Protein AF-A0A4D4M8R7-F1 (afdb_monomer_lite)

Secondary structure (DSSP, 8-state):
--BTTT--HHHHHHTT-SS-SS----EE-SSSSSEEEEE-TT--EEEEETTEEE--B--TT--TT--GGGS-TTHHHHHHHHHHHHHHHHHTTEEEEE---SSPPEEEEETTEEEES-EEEEE--

Radius of gyration: 20.19 Å; chains: 1; bounding box: 42×40×56 Å

Structure (mmCIF, N/CA/C/O backbone):
data_AF-A0A4D4M8R7-F1
#
_entry.id   AF-A0A4D4M8R7-F1
#
loop_
_atom_site.group_PDB
_atom_site.id
_atom_site.type_symbol
_atom_site.label_atom_id
_atom_site.label_alt_id
_atom_site.label_comp_id
_atom_site.label_asym_id
_atom_site.label_entity_id
_atom_site.label_seq_id
_atom_site.pdbx_PDB_ins_code
_atom_site.Cartn_x
_atom_site.Cartn_y
_atom_site.Cartn_z
_atom_site.occupancy
_atom_site.B_iso_or_equiv
_atom_site.auth_seq_id
_atom_site.auth_comp_id
_atom_site.auth_asym_id
_atom_site.auth_atom_id
_atom_site.pdbx_PDB_model_num
ATOM 1 N N . MET A 1 1 ? -6.461 8.272 -9.994 1.00 65.94 1 MET A N 1
ATOM 2 C CA . MET A 1 1 ? -4.991 8.425 -10.048 1.00 65.94 1 MET A CA 1
ATOM 3 C C . MET A 1 1 ? -4.478 7.577 -11.197 1.00 65.94 1 MET A C 1
ATOM 5 O O . MET A 1 1 ? -4.996 6.476 -11.343 1.00 65.94 1 MET A O 1
ATOM 9 N N . PRO A 1 2 ? -3.545 8.074 -12.024 1.00 81.50 2 PRO A N 1
ATOM 10 C CA . PRO A 1 2 ? -2.912 7.251 -13.045 1.00 81.50 2 PRO A CA 1
ATOM 11 C C . PRO A 1 2 ? -2.144 6.086 -12.414 1.00 81.50 2 PRO A C 1
ATOM 13 O O . PRO A 1 2 ? -1.614 6.202 -11.305 1.00 81.50 2 PRO A O 1
ATOM 16 N N . THR A 1 3 ? -2.111 4.960 -13.114 1.00 85.75 3 THR A N 1
ATOM 17 C CA . THR A 1 3 ? -1.382 3.771 -12.687 1.00 85.75 3 THR A CA 1
ATOM 18 C C . THR A 1 3 ? -0.030 3.664 -13.389 1.00 85.75 3 THR A C 1
ATOM 20 O O . THR A 1 3 ? 0.228 4.325 -14.398 1.00 85.75 3 THR A O 1
ATOM 23 N N . SER A 1 4 ? 0.838 2.789 -12.887 1.00 83.06 4 SER A N 1
ATOM 24 C CA . SER A 1 4 ? 2.147 2.505 -13.482 1.00 83.06 4 SER A CA 1
ATOM 25 C C . SER A 1 4 ? 2.059 1.957 -14.912 1.00 83.06 4 SER A C 1
ATOM 27 O O . SER A 1 4 ? 3.010 2.122 -15.673 1.00 83.06 4 SER A O 1
ATOM 29 N N . ALA A 1 5 ? 0.927 1.354 -15.296 1.00 86.19 5 ALA A N 1
ATOM 30 C CA . ALA A 1 5 ? 0.658 0.934 -16.673 1.00 86.19 5 ALA A CA 1
ATOM 31 C C . ALA A 1 5 ? 0.204 2.099 -17.576 1.00 86.19 5 ALA A C 1
ATOM 33 O O . ALA A 1 5 ? 0.435 2.061 -18.781 1.00 86.19 5 ALA A O 1
ATOM 34 N N . ASP A 1 6 ? -0.384 3.159 -17.009 1.00 85.19 6 ASP A N 1
ATOM 35 C CA . ASP A 1 6 ? -0.849 4.329 -17.766 1.00 85.19 6 ASP A CA 1
ATOM 36 C C . ASP A 1 6 ? 0.274 5.349 -18.041 1.00 85.19 6 ASP A C 1
ATOM 38 O O . ASP A 1 6 ? 0.137 6.235 -18.890 1.00 85.19 6 ASP A O 1
ATOM 42 N N . ASN A 1 7 ? 1.370 5.288 -17.277 1.00 81.69 7 ASN A N 1
ATOM 43 C CA . ASN A 1 7 ? 2.449 6.273 -17.309 1.00 81.69 7 ASN A CA 1
ATOM 44 C C . ASN A 1 7 ? 3.529 5.929 -18.341 1.00 81.69 7 ASN A C 1
ATOM 46 O O . ASN A 1 7 ? 4.534 5.289 -18.028 1.00 81.69 7 ASN A O 1
ATOM 50 N N . ALA A 1 8 ? 3.339 6.435 -19.561 1.00 76.38 8 ALA A N 1
ATOM 51 C CA . ALA A 1 8 ? 4.353 6.450 -20.615 1.00 76.38 8 ALA A CA 1
ATOM 52 C C . ALA A 1 8 ? 5.377 7.587 -20.432 1.00 76.38 8 ALA A C 1
ATOM 54 O O . ALA A 1 8 ? 5.146 8.547 -19.693 1.00 76.38 8 ALA A O 1
ATOM 55 N N . GLU A 1 9 ? 6.508 7.512 -21.144 1.00 74.75 9 GLU A N 1
ATOM 56 C CA . GLU A 1 9 ? 7.605 8.492 -21.052 1.00 74.75 9 GLU A CA 1
ATOM 57 C C . GLU A 1 9 ? 7.134 9.942 -21.272 1.00 74.75 9 GLU A C 1
ATOM 59 O O . GLU A 1 9 ? 7.599 10.863 -20.598 1.00 74.75 9 GLU A O 1
ATOM 64 N N . THR A 1 10 ? 6.146 10.149 -22.144 1.00 77.00 10 THR A N 1
ATOM 65 C CA . THR A 1 10 ? 5.521 11.457 -22.395 1.00 77.00 10 THR A CA 1
ATOM 66 C C . THR A 1 10 ? 4.973 12.119 -21.127 1.00 77.00 10 THR A C 1
ATOM 68 O O . THR A 1 10 ? 5.143 13.328 -20.964 1.00 77.00 10 THR A O 1
ATOM 71 N N . ARG A 1 11 ? 4.404 11.353 -20.185 1.00 76.88 11 ARG A N 1
ATOM 72 C CA . ARG A 1 11 ? 3.927 11.886 -18.896 1.00 76.88 11 ARG A CA 1
ATOM 73 C C . ARG A 1 11 ? 5.064 12.303 -17.969 1.00 76.88 11 ARG A C 1
ATOM 75 O O . ARG A 1 11 ? 4.921 13.288 -17.252 1.00 76.88 11 ARG A O 1
ATOM 82 N N . SER A 1 12 ? 6.204 11.610 -18.004 1.00 75.12 12 SER A N 1
ATOM 83 C CA . SER A 1 12 ? 7.374 12.011 -17.206 1.00 75.12 12 SER A CA 1
ATOM 84 C C . SER A 1 12 ? 7.899 13.389 -17.621 1.00 75.12 12 SER A C 1
ATOM 86 O O . SER A 1 12 ? 8.181 14.224 -16.763 1.00 75.12 12 SER A O 1
ATOM 88 N N . ARG A 1 13 ? 7.912 13.670 -18.931 1.00 80.94 13 ARG A N 1
ATOM 89 C CA . ARG A 1 13 ? 8.292 14.981 -19.476 1.00 80.94 13 ARG A CA 1
ATOM 90 C C . ARG A 1 13 ? 7.295 16.078 -19.107 1.00 80.94 13 ARG A C 1
ATOM 92 O O . ARG A 1 13 ? 7.711 17.163 -18.717 1.00 80.94 13 ARG A O 1
ATOM 99 N N . GLN A 1 14 ? 5.992 15.790 -19.164 1.00 82.19 14 GLN A N 1
ATOM 100 C CA . GLN A 1 14 ? 4.942 16.716 -18.705 1.00 82.19 14 GLN A CA 1
ATOM 101 C C . GLN A 1 14 ? 5.065 17.057 -17.213 1.00 82.19 14 GLN A C 1
ATOM 103 O O . GLN A 1 14 ? 4.746 18.171 -16.815 1.00 82.19 14 GLN A O 1
ATOM 108 N N . ALA A 1 15 ? 5.568 16.125 -16.400 1.00 77.38 15 ALA A N 1
ATOM 109 C CA . ALA A 1 15 ? 5.852 16.343 -14.983 1.00 77.38 15 ALA A CA 1
ATOM 110 C C . ALA A 1 15 ? 7.165 17.118 -14.720 1.00 77.38 15 ALA A C 1
ATOM 112 O O . ALA A 1 15 ? 7.560 17.266 -13.566 1.00 77.38 15 ALA A O 1
ATOM 113 N N . GLY A 1 16 ? 7.857 17.597 -15.762 1.00 81.44 16 GLY A N 1
ATOM 114 C CA . GLY A 1 16 ? 9.094 18.375 -15.643 1.00 81.44 16 GLY A CA 1
ATOM 115 C C . GLY A 1 16 ? 10.374 17.541 -15.525 1.00 81.44 16 GLY A C 1
ATOM 116 O O . GLY A 1 16 ? 11.445 18.099 -15.293 1.00 81.44 16 GLY A O 1
ATOM 117 N N . LEU A 1 17 ? 10.301 16.217 -15.698 1.00 75.81 17 LEU A N 1
ATOM 118 C CA . LEU A 1 17 ? 11.490 15.363 -15.733 1.00 75.81 17 LEU A CA 1
ATOM 119 C C . LEU A 1 17 ? 12.103 15.370 -17.139 1.00 75.81 17 LEU A C 1
ATOM 121 O O . LEU A 1 17 ? 11.401 15.185 -18.129 1.00 75.81 17 LEU A O 1
ATOM 125 N N . ALA A 1 18 ? 13.428 15.510 -17.242 1.00 79.19 18 ALA A N 1
ATOM 126 C CA . ALA A 1 18 ? 14.121 15.437 -18.534 1.00 79.19 18 ALA A CA 1
ATOM 127 C C . ALA A 1 18 ? 13.948 14.060 -19.209 1.00 79.19 18 ALA A C 1
ATOM 129 O O . ALA A 1 18 ? 13.789 13.965 -20.425 1.00 79.19 18 ALA A O 1
ATOM 130 N N . ARG A 1 19 ? 13.980 12.995 -18.401 1.00 73.12 19 ARG A N 1
ATOM 131 C CA . ARG A 1 19 ? 13.667 11.600 -18.744 1.00 73.12 19 ARG A CA 1
ATOM 132 C C . ARG A 1 19 ? 13.507 10.790 -17.458 1.00 73.12 19 ARG A C 1
ATOM 134 O O . ARG A 1 19 ? 14.002 11.213 -16.411 1.00 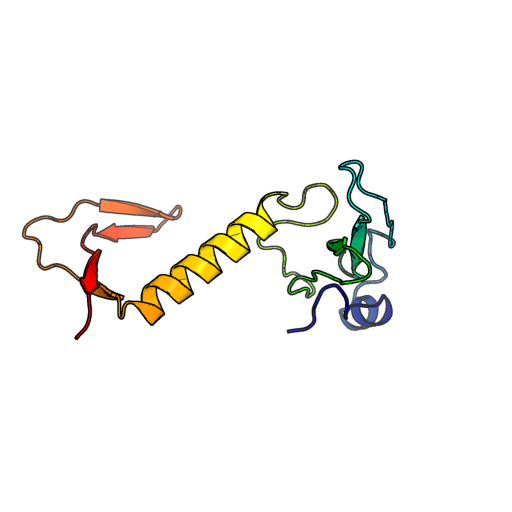73.12 19 ARG A O 1
ATOM 141 N N . CYS A 1 20 ? 12.897 9.609 -17.534 1.00 72.38 20 CYS A N 1
ATOM 142 C CA . CYS A 1 20 ? 12.983 8.653 -16.433 1.00 72.38 20 CYS A CA 1
ATOM 143 C C . CYS A 1 20 ? 14.450 8.224 -16.237 1.00 72.38 20 CYS A C 1
ATOM 145 O O . CYS A 1 20 ? 15.089 7.826 -17.215 1.00 72.38 20 CYS A O 1
ATOM 147 N N . PRO A 1 21 ? 15.006 8.260 -15.012 1.00 70.12 21 PRO A N 1
ATOM 148 C CA . PRO A 1 21 ? 16.343 7.723 -14.754 1.00 70.12 21 PRO A CA 1
ATOM 149 C C . PRO A 1 21 ? 16.405 6.192 -14.895 1.00 70.12 21 PRO A C 1
ATOM 151 O O . PRO A 1 21 ? 17.495 5.638 -15.009 1.00 70.12 21 PRO A O 1
ATOM 154 N N . PHE A 1 22 ? 15.250 5.519 -14.921 1.00 75.06 22 PHE A N 1
ATOM 155 C CA . PHE A 1 22 ? 15.117 4.072 -15.052 1.00 75.06 22 PHE A CA 1
ATOM 156 C C . PHE A 1 22 ? 14.405 3.739 -16.376 1.00 75.06 22 PHE A C 1
ATOM 158 O O . PHE A 1 22 ? 13.173 3.716 -16.409 1.00 75.06 22 PHE A O 1
ATOM 165 N N . PRO A 1 23 ? 15.128 3.522 -17.492 1.00 75.44 23 PRO A N 1
ATOM 166 C CA . PRO A 1 23 ? 14.490 3.089 -18.735 1.00 75.44 23 PRO A CA 1
ATOM 167 C C . PRO A 1 23 ? 13.712 1.777 -18.513 1.00 75.44 23 PRO A C 1
ATOM 169 O O . PRO A 1 23 ? 14.131 0.985 -17.664 1.00 75.44 23 PRO A O 1
ATOM 172 N N . PRO A 1 24 ? 12.596 1.531 -19.234 1.00 77.56 24 PRO A N 1
ATOM 173 C CA . PRO A 1 24 ? 11.848 0.283 -19.117 1.00 77.56 24 PRO A CA 1
ATOM 174 C C . PRO A 1 24 ? 12.756 -0.930 -19.326 1.00 77.56 24 PRO A C 1
ATOM 176 O O . PRO A 1 24 ? 13.355 -1.089 -20.390 1.00 77.56 24 PRO A O 1
ATOM 179 N N . ALA A 1 25 ? 12.863 -1.769 -18.301 1.00 80.88 25 ALA A N 1
ATOM 180 C CA . ALA A 1 25 ? 13.717 -2.950 -18.301 1.00 80.88 25 ALA A CA 1
ATOM 181 C C . ALA A 1 25 ? 12.902 -4.174 -17.854 1.00 80.88 25 ALA A C 1
ATOM 183 O O . ALA A 1 25 ? 12.992 -4.577 -16.691 1.00 80.88 25 ALA A O 1
ATOM 184 N N . PRO A 1 26 ? 12.063 -4.744 -18.744 1.00 84.38 26 PRO A N 1
ATOM 185 C CA . PRO A 1 26 ? 11.271 -5.912 -18.403 1.00 84.38 26 PRO A CA 1
ATOM 186 C C . PRO A 1 26 ? 12.175 -7.123 -18.155 1.00 84.38 26 PRO A C 1
ATOM 188 O O . PRO A 1 26 ? 13.138 -7.356 -18.888 1.00 84.38 26 PRO A O 1
ATOM 191 N N . PHE A 1 27 ? 11.852 -7.915 -17.137 1.00 87.44 27 PHE A N 1
ATOM 192 C CA . PHE A 1 27 ? 12.508 -9.194 -16.889 1.00 87.44 27 PHE A CA 1
ATOM 193 C C . PHE A 1 27 ? 11.500 -10.269 -16.490 1.00 87.44 27 PHE A C 1
ATOM 195 O O . PHE A 1 27 ? 10.588 -10.039 -15.696 1.00 87.44 27 PHE A O 1
ATOM 202 N N . THR A 1 28 ? 11.683 -11.469 -17.034 1.00 90.62 28 THR A N 1
ATOM 203 C CA . THR A 1 28 ? 10.851 -12.634 -16.721 1.00 90.62 28 THR A CA 1
ATOM 204 C C . THR A 1 28 ? 11.153 -13.146 -15.314 1.00 90.62 28 THR A C 1
ATOM 206 O O . THR A 1 28 ? 12.321 -13.303 -14.938 1.00 90.62 28 THR A O 1
ATOM 209 N N . VAL A 1 29 ? 10.112 -13.430 -14.529 1.00 86.38 29 VAL A N 1
ATOM 210 C CA . VAL A 1 29 ? 10.283 -14.032 -13.198 1.00 86.38 29 VAL A CA 1
ATOM 211 C C . VAL A 1 29 ? 10.587 -15.528 -13.314 1.00 86.38 29 VAL A C 1
ATOM 213 O O . VAL A 1 29 ? 10.176 -16.197 -14.258 1.00 86.38 29 VAL A O 1
ATOM 216 N N . ARG A 1 30 ? 11.340 -16.069 -12.351 1.00 86.50 30 ARG A N 1
ATOM 217 C CA . ARG A 1 30 ? 11.822 -17.464 -12.358 1.00 86.50 30 ARG A CA 1
ATOM 218 C C . ARG A 1 30 ? 11.102 -18.345 -11.337 1.00 86.50 30 ARG A C 1
ATOM 220 O O . ARG A 1 30 ? 11.738 -19.129 -10.644 1.00 86.50 30 ARG A O 1
ATOM 227 N N . ASP A 1 31 ? 9.791 -18.191 -11.215 1.00 84.38 31 ASP A N 1
ATOM 228 C CA . ASP A 1 31 ? 8.969 -18.921 -10.238 1.00 84.38 31 ASP A CA 1
ATOM 229 C C . ASP A 1 31 ? 7.984 -19.912 -10.883 1.00 84.38 31 ASP A C 1
ATOM 231 O O . ASP A 1 31 ? 7.068 -20.404 -10.228 1.00 84.38 31 ASP A O 1
ATOM 235 N N . GLY A 1 32 ? 8.171 -20.209 -12.173 1.00 85.62 32 GLY A N 1
ATOM 236 C CA . GLY A 1 32 ? 7.334 -21.137 -12.937 1.00 85.62 32 GLY A CA 1
ATOM 237 C C . GLY A 1 32 ? 6.051 -20.522 -13.501 1.00 85.62 32 GLY A C 1
ATOM 238 O O . GLY A 1 32 ? 5.384 -21.168 -14.307 1.00 85.62 32 GLY A O 1
ATOM 239 N N . ARG A 1 33 ? 5.713 -19.277 -13.141 1.00 87.94 33 ARG A N 1
ATOM 240 C CA . ARG A 1 33 ? 4.585 -18.548 -13.734 1.00 87.94 33 ARG A CA 1
ATOM 241 C C . ARG A 1 33 ? 5.005 -17.876 -15.040 1.00 87.94 33 ARG A C 1
ATOM 243 O O . ARG A 1 33 ? 6.150 -17.450 -15.194 1.00 87.94 33 ARG A O 1
ATOM 250 N N . ARG A 1 34 ? 4.058 -17.695 -15.966 1.00 89.56 34 ARG A N 1
ATOM 251 C CA . ARG A 1 34 ? 4.239 -16.813 -17.128 1.00 89.56 34 ARG A CA 1
ATOM 252 C C . ARG A 1 34 ? 4.071 -15.364 -16.673 1.00 89.56 34 ARG A C 1
ATOM 254 O O . ARG A 1 34 ? 3.015 -14.757 -16.842 1.00 89.56 34 ARG A O 1
ATOM 261 N N . ALA A 1 35 ? 5.111 -14.833 -16.043 1.00 89.94 35 ALA A N 1
ATOM 262 C CA . ALA A 1 35 ? 5.085 -13.498 -15.479 1.00 89.94 35 ALA A CA 1
ATOM 263 C C . ALA A 1 35 ? 6.361 -12.701 -15.775 1.00 89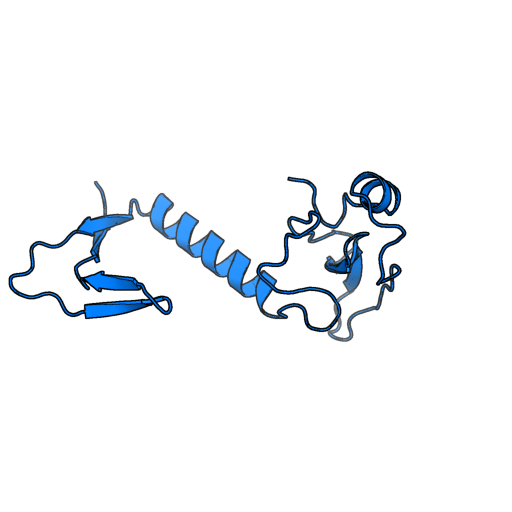.94 35 ALA A C 1
ATOM 265 O O . ALA A 1 35 ? 7.463 -13.240 -15.903 1.00 89.94 35 ALA A O 1
ATOM 266 N N . GLU A 1 36 ? 6.193 -11.390 -15.868 1.00 90.56 36 GLU A N 1
ATOM 267 C CA . GLU A 1 36 ? 7.256 -10.418 -16.086 1.00 90.56 36 GLU A CA 1
ATOM 268 C C . GLU A 1 36 ? 7.134 -9.287 -15.068 1.00 90.56 36 GLU A C 1
ATOM 270 O O . GLU A 1 36 ? 6.038 -8.905 -14.657 1.00 90.56 36 GLU A O 1
ATOM 275 N N . MET A 1 37 ? 8.268 -8.739 -14.656 1.00 86.12 37 MET A N 1
ATOM 276 C CA . MET A 1 37 ? 8.337 -7.487 -13.916 1.00 86.12 37 MET A CA 1
ATOM 277 C C . MET A 1 37 ? 8.831 -6.398 -14.857 1.00 86.12 37 MET A C 1
ATOM 279 O O . MET A 1 37 ? 9.796 -6.602 -15.586 1.00 86.12 37 MET A O 1
ATOM 283 N N . THR A 1 38 ? 8.182 -5.239 -14.834 1.00 88.00 38 THR A N 1
ATOM 284 C CA . THR A 1 38 ? 8.546 -4.067 -15.643 1.00 88.00 38 THR A CA 1
ATOM 285 C C . THR A 1 38 ? 8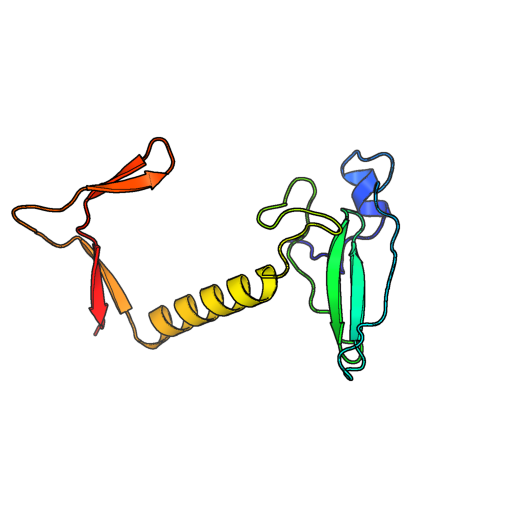.407 -2.793 -14.810 1.00 88.00 38 THR A C 1
ATOM 287 O O . THR A 1 38 ? 7.981 -2.855 -13.656 1.00 88.00 38 THR A O 1
ATOM 290 N N . ASN A 1 39 ? 8.770 -1.633 -15.354 1.00 83.75 39 ASN A N 1
ATOM 291 C CA . ASN A 1 39 ? 8.677 -0.348 -14.666 1.00 83.75 39 ASN A CA 1
ATOM 292 C C . ASN A 1 39 ? 8.021 0.741 -15.522 1.00 83.75 39 ASN A C 1
ATOM 294 O O . ASN A 1 39 ? 8.123 0.745 -16.746 1.00 83.75 39 ASN A O 1
ATOM 298 N N . SER A 1 40 ? 7.356 1.682 -14.854 1.00 85.12 40 SER A N 1
ATOM 299 C CA . SER A 1 40 ? 6.735 2.850 -15.481 1.00 85.12 40 SER A CA 1
ATOM 300 C C . SER A 1 40 ? 7.741 3.950 -15.836 1.00 85.12 40 SER A C 1
ATOM 302 O O . SER A 1 40 ? 8.916 3.896 -15.456 1.00 85.12 40 SER A O 1
ATOM 304 N N . ALA A 1 41 ? 7.245 5.020 -16.467 1.00 81.38 41 ALA A N 1
ATOM 305 C CA . ALA A 1 41 ? 7.997 6.246 -16.737 1.00 81.38 41 ALA A CA 1
ATOM 306 C C . ALA A 1 41 ? 8.443 7.038 -15.493 1.00 81.38 41 ALA A C 1
ATOM 308 O O . ALA A 1 41 ? 9.237 7.970 -15.620 1.00 81.38 41 ALA A O 1
ATOM 309 N N . PHE A 1 42 ? 7.982 6.681 -14.294 1.00 79.00 42 PHE A N 1
ATOM 310 C CA . PHE A 1 42 ? 8.502 7.216 -13.030 1.00 79.00 42 PHE A CA 1
ATOM 311 C C . PHE A 1 42 ? 9.391 6.207 -12.280 1.00 79.00 42 PHE A C 1
ATOM 313 O O . PHE A 1 42 ? 9.897 6.511 -11.203 1.00 79.00 42 PHE A O 1
ATOM 320 N N . GLY A 1 43 ? 9.636 5.023 -12.856 1.00 77.19 43 GLY A N 1
ATOM 321 C CA . GLY A 1 43 ? 10.449 3.966 -12.246 1.00 77.19 43 GLY A CA 1
ATOM 322 C C . GLY A 1 43 ? 9.682 3.076 -11.266 1.00 77.19 43 GLY A C 1
ATOM 323 O O . GLY A 1 43 ? 10.293 2.275 -10.553 1.00 77.19 43 GLY A O 1
ATOM 324 N N . ALA A 1 44 ? 8.354 3.193 -11.222 1.00 80.62 44 ALA A N 1
ATOM 325 C CA . ALA A 1 44 ? 7.501 2.347 -10.404 1.00 80.62 44 ALA A CA 1
ATOM 326 C C . ALA A 1 44 ? 7.426 0.944 -11.025 1.00 80.62 44 ALA A C 1
ATOM 328 O O . ALA A 1 44 ? 6.882 0.767 -12.114 1.00 80.62 44 ALA A O 1
ATOM 329 N N . VAL A 1 45 ? 7.983 -0.051 -10.331 1.00 80.69 45 VAL A N 1
ATOM 330 C CA . VAL A 1 45 ? 7.985 -1.458 -10.763 1.00 80.69 45 VAL A CA 1
ATOM 331 C C . VAL A 1 45 ? 6.618 -2.103 -10.529 1.00 80.69 45 VAL A C 1
ATOM 333 O O . VAL A 1 45 ? 6.050 -1.930 -9.453 1.00 80.69 45 VAL A O 1
ATOM 336 N N . TYR A 1 46 ? 6.105 -2.854 -11.498 1.00 81.50 46 TYR A N 1
ATOM 337 C CA . TYR A 1 46 ? 4.864 -3.623 -11.385 1.00 81.50 46 TYR A CA 1
ATOM 338 C C . TYR A 1 46 ? 4.956 -4.942 -12.165 1.00 81.50 46 TYR A C 1
ATOM 340 O O . TYR A 1 46 ? 5.825 -5.110 -13.024 1.00 81.50 46 TYR A O 1
ATOM 348 N N . GLY A 1 47 ? 4.089 -5.896 -11.823 1.00 87.19 47 GLY A N 1
ATOM 349 C CA . GLY A 1 47 ? 4.058 -7.222 -12.441 1.00 87.19 47 GLY A CA 1
ATOM 350 C C . GLY A 1 47 ? 3.046 -7.320 -13.580 1.00 87.19 47 GLY A C 1
ATOM 351 O O . GLY A 1 47 ? 1.999 -6.672 -13.554 1.00 87.19 47 GLY A O 1
ATOM 352 N N . VAL A 1 48 ? 3.339 -8.180 -14.548 1.00 89.56 48 VAL A N 1
ATOM 353 C CA . VAL A 1 48 ? 2.421 -8.634 -15.593 1.00 89.56 48 VAL A CA 1
ATOM 354 C C . VAL A 1 48 ? 2.376 -10.158 -15.522 1.00 89.56 48 VAL A C 1
ATOM 356 O O . VAL A 1 48 ? 3.407 -10.799 -15.694 1.00 89.56 48 VAL A O 1
ATOM 359 N N . VAL A 1 49 ? 1.213 -10.746 -15.241 1.00 90.81 49 VAL A N 1
AT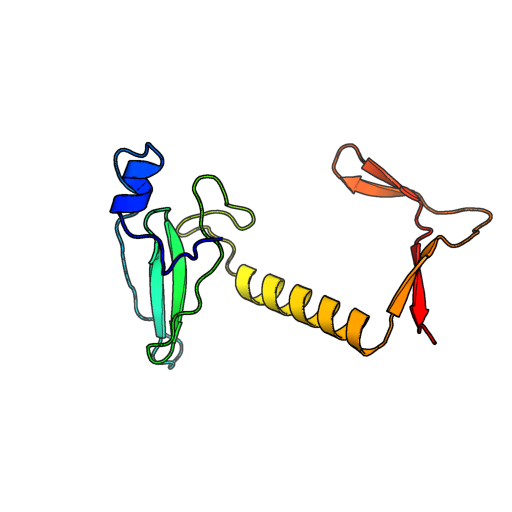OM 360 C CA . VAL A 1 49 ? 1.025 -12.205 -15.123 1.00 90.81 49 VAL A CA 1
ATOM 361 C C . VAL A 1 49 ? 0.010 -12.637 -16.166 1.00 90.81 49 VAL A C 1
ATOM 363 O O . VAL A 1 49 ? -1.075 -12.066 -16.229 1.00 90.81 49 VAL A O 1
ATOM 366 N N . ASP A 1 50 ? 0.374 -13.590 -17.023 1.00 90.69 50 ASP A N 1
ATOM 367 C CA . ASP A 1 50 ? -0.481 -14.068 -18.118 1.00 90.69 50 ASP A CA 1
ATOM 368 C C . ASP A 1 50 ? -1.027 -12.927 -19.004 1.00 90.69 50 ASP A C 1
ATOM 370 O O . ASP A 1 50 ? -2.170 -12.939 -19.454 1.00 90.69 50 ASP A O 1
ATOM 374 N N . GLY A 1 51 ? -0.203 -11.897 -19.234 1.00 88.81 51 GLY A N 1
ATOM 375 C CA . GLY A 1 51 ? -0.574 -10.697 -19.996 1.00 88.81 51 GLY A CA 1
ATOM 376 C C . GLY A 1 51 ? -1.444 -9.688 -19.234 1.00 88.81 51 GLY A C 1
ATOM 377 O O . GLY A 1 51 ? -1.695 -8.598 -19.743 1.00 88.81 51 GLY A O 1
ATOM 378 N N . THR A 1 52 ? -1.865 -10.002 -18.008 1.00 90.62 52 THR A N 1
ATOM 379 C CA . THR A 1 52 ? -2.625 -9.094 -17.143 1.00 90.62 52 THR A CA 1
ATOM 380 C C . THR A 1 52 ? -1.670 -8.239 -16.321 1.00 90.62 52 THR A C 1
ATOM 382 O O . THR A 1 52 ? -0.867 -8.761 -15.548 1.00 90.62 52 THR A O 1
ATOM 385 N N . ALA A 1 53 ? -1.748 -6.917 -16.476 1.00 89.31 53 ALA A N 1
ATOM 386 C CA . ALA A 1 53 ? -0.977 -5.988 -15.661 1.00 89.31 53 ALA A CA 1
ATOM 387 C C . ALA A 1 53 ? -1.572 -5.871 -14.251 1.00 89.31 53 ALA A C 1
ATOM 389 O O . ALA A 1 53 ? -2.782 -5.728 -14.086 1.00 89.31 53 ALA A O 1
ATOM 390 N N . TYR A 1 54 ? -0.699 -5.833 -13.246 1.00 85.44 54 TYR A N 1
ATOM 391 C CA . TYR A 1 54 ? -1.032 -5.552 -11.848 1.00 85.44 54 TYR A CA 1
ATOM 392 C C . TYR A 1 54 ? -0.408 -4.213 -11.448 1.00 85.44 54 TYR A C 1
ATOM 394 O O . TYR A 1 54 ? 0.576 -4.184 -10.700 1.00 85.44 54 TYR A O 1
ATOM 402 N N . PRO A 1 55 ? -0.895 -3.096 -12.020 1.00 84.56 55 PRO A N 1
ATOM 403 C CA . PRO A 1 55 ? -0.262 -1.813 -11.832 1.00 84.56 55 PRO A CA 1
ATOM 404 C C . PRO A 1 55 ? -0.613 -1.226 -10.466 1.00 84.56 55 PRO A C 1
ATOM 406 O O . PRO A 1 55 ? -1.598 -1.582 -9.819 1.00 84.56 55 PRO A O 1
ATOM 409 N N . VAL A 1 56 ? 0.207 -0.279 -10.046 1.00 77.56 56 VAL A N 1
ATOM 410 C CA . VAL A 1 56 ? 0.053 0.467 -8.793 1.00 77.56 56 VAL A CA 1
ATOM 411 C C . VAL A 1 56 ? -0.227 1.927 -9.102 1.00 77.56 56 VAL A C 1
ATOM 413 O O . VAL A 1 56 ? 0.072 2.389 -10.204 1.00 77.56 56 VAL A O 1
ATOM 416 N N . CYS A 1 57 ? -0.783 2.665 -8.142 1.00 81.94 57 CYS A N 1
ATOM 417 C CA . CYS A 1 57 ? -0.843 4.122 -8.240 1.00 81.94 57 CYS A CA 1
ATOM 418 C C . CYS A 1 57 ? 0.568 4.667 -8.472 1.00 81.94 57 CYS A C 1
ATOM 420 O O . CYS A 1 57 ? 1.500 4.305 -7.754 1.00 81.94 57 CYS A O 1
ATOM 422 N N . ASP A 1 58 ? 0.716 5.518 -9.481 1.00 76.38 58 ASP A N 1
ATOM 423 C CA . ASP A 1 58 ? 2.020 6.009 -9.891 1.00 76.38 58 ASP A CA 1
ATOM 424 C C . ASP A 1 58 ? 1.916 7.463 -10.347 1.00 76.38 58 ASP A C 1
ATOM 426 O O . ASP A 1 58 ? 1.171 7.809 -11.266 1.00 76.38 58 ASP A O 1
ATOM 430 N N . ALA A 1 59 ? 2.653 8.327 -9.666 1.00 77.62 59 ALA A N 1
ATOM 431 C CA . ALA A 1 59 ? 2.721 9.753 -9.930 1.00 77.62 59 ALA A CA 1
ATOM 432 C C . ALA A 1 59 ? 4.090 10.265 -9.480 1.00 77.62 59 ALA A C 1
ATOM 434 O O . ALA A 1 59 ? 4.707 9.701 -8.574 1.00 77.62 59 ALA A O 1
ATOM 435 N N . ALA A 1 60 ? 4.559 11.360 -10.077 1.00 72.44 60 ALA A N 1
ATOM 436 C CA . ALA A 1 60 ? 5.806 11.989 -9.657 1.00 72.44 60 ALA A CA 1
ATOM 437 C C . ALA A 1 60 ? 5.780 12.296 -8.145 1.00 72.44 60 ALA A C 1
ATOM 439 O O . ALA A 1 60 ? 4.850 12.928 -7.647 1.00 72.44 60 ALA A O 1
ATOM 440 N N . GLY A 1 61 ? 6.793 11.820 -7.413 1.00 69.50 61 GLY A N 1
ATOM 441 C CA . GLY A 1 61 ? 6.906 11.992 -5.959 1.00 69.50 61 GLY A CA 1
ATOM 442 C C . GLY A 1 61 ? 6.085 11.013 -5.107 1.00 69.50 61 GLY A C 1
ATOM 443 O O . GLY A 1 61 ? 6.261 10.984 -3.890 1.00 69.50 61 GLY A O 1
ATOM 444 N N . TYR A 1 62 ? 5.235 10.174 -5.704 1.00 72.50 62 TYR A N 1
ATOM 445 C CA . TYR A 1 62 ? 4.502 9.133 -4.984 1.00 72.50 62 TYR A CA 1
ATOM 446 C C . TYR A 1 62 ? 5.373 7.878 -4.821 1.00 72.50 62 TYR A C 1
ATOM 448 O O . TYR A 1 62 ? 5.471 7.056 -5.727 1.00 72.50 62 TYR A O 1
ATOM 456 N N . ALA A 1 63 ? 6.023 7.735 -3.662 1.00 71.75 63 ALA A N 1
ATOM 457 C CA . ALA A 1 63 ? 6.898 6.596 -3.357 1.00 71.75 63 ALA A CA 1
ATOM 458 C C . ALA A 1 63 ? 6.713 6.043 -1.925 1.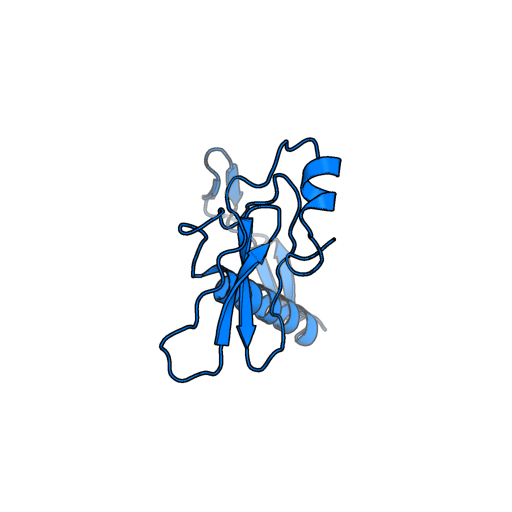00 71.75 63 ALA A C 1
ATOM 460 O O . ALA A 1 63 ? 7.703 5.869 -1.210 1.00 71.75 63 ALA A O 1
ATOM 461 N N . PRO A 1 64 ? 5.477 5.741 -1.472 1.00 74.44 64 PRO A N 1
ATOM 462 C CA . PRO A 1 64 ? 5.243 5.233 -0.112 1.00 74.44 64 PRO A CA 1
ATOM 463 C C . PRO A 1 64 ? 5.942 3.890 0.158 1.00 74.44 64 PRO A C 1
ATOM 465 O O . PRO A 1 64 ? 6.260 3.574 1.298 1.00 74.44 64 PRO A O 1
ATOM 468 N N . PHE A 1 65 ? 6.227 3.127 -0.900 1.00 78.06 65 PHE A N 1
ATOM 469 C CA . PHE A 1 65 ? 6.937 1.849 -0.855 1.00 78.06 65 PHE A CA 1
ATOM 470 C C . PHE A 1 65 ? 8.347 1.928 -1.470 1.00 78.06 65 PHE A C 1
ATOM 472 O O . PHE A 1 65 ? 8.951 0.903 -1.786 1.00 78.06 65 PHE A O 1
ATOM 479 N N . GLY A 1 66 ? 8.893 3.135 -1.643 1.00 73.19 66 GLY A N 1
ATOM 480 C CA . GLY A 1 66 ? 10.160 3.360 -2.342 1.00 73.19 66 GLY A CA 1
ATOM 481 C C . GLY A 1 66 ? 10.043 3.237 -3.868 1.00 73.19 66 GLY A C 1
ATOM 482 O O . GLY A 1 66 ? 8.948 3.156 -4.420 1.00 73.19 66 GLY A O 1
ATOM 483 N N . PHE A 1 67 ? 11.185 3.249 -4.562 1.00 69.25 67 PHE A N 1
ATOM 484 C CA . PHE A 1 67 ? 11.268 3.254 -6.029 1.00 69.25 67 PHE A CA 1
ATOM 485 C C . PHE A 1 67 ? 12.401 2.353 -6.552 1.00 69.25 67 PHE A C 1
ATOM 487 O O . PHE A 1 67 ? 13.350 2.033 -5.830 1.00 69.25 67 PHE A O 1
ATOM 494 N N . GLY A 1 68 ? 12.314 1.957 -7.827 1.00 64.00 68 GLY A N 1
ATOM 495 C CA . GLY A 1 68 ? 13.342 1.166 -8.511 1.00 64.00 68 GLY A CA 1
ATOM 496 C C . GLY A 1 68 ? 13.551 -0.238 -7.926 1.00 64.00 68 GLY A C 1
ATOM 497 O O . GLY A 1 68 ? 12.647 -0.829 -7.341 1.00 64.00 68 GLY A O 1
ATOM 498 N N . TYR A 1 69 ? 14.767 -0.781 -8.062 1.00 61.22 69 TYR A N 1
ATOM 499 C CA . TYR A 1 69 ? 15.106 -2.152 -7.632 1.00 61.22 69 TYR A CA 1
ATOM 500 C C . TYR A 1 69 ? 15.063 -2.374 -6.106 1.00 61.22 69 TYR A C 1
ATOM 502 O O . TYR A 1 69 ? 15.101 -3.511 -5.645 1.00 61.22 69 TYR A O 1
ATOM 510 N N . ARG A 1 70 ? 15.009 -1.291 -5.316 1.00 68.62 70 ARG A N 1
ATOM 511 C CA . ARG A 1 70 ? 14.896 -1.310 -3.845 1.00 68.62 70 ARG A CA 1
ATOM 512 C C . ARG A 1 70 ? 13.474 -1.044 -3.358 1.00 68.62 70 ARG A C 1
ATOM 514 O O . ARG A 1 70 ? 13.269 -0.945 -2.150 1.00 68.62 70 ARG A O 1
ATOM 521 N N . ARG A 1 71 ? 12.510 -0.916 -4.275 1.00 73.50 71 ARG A N 1
ATOM 522 C CA . ARG A 1 71 ? 11.089 -0.837 -3.940 1.00 73.50 71 ARG A CA 1
ATOM 523 C C . ARG A 1 71 ? 10.704 -2.011 -3.039 1.00 73.50 71 ARG A C 1
ATOM 525 O O . ARG A 1 71 ? 11.199 -3.125 -3.211 1.00 73.50 71 ARG A O 1
ATOM 532 N N . CYS A 1 72 ? 9.833 -1.750 -2.071 1.00 78.44 72 CYS A N 1
ATOM 533 C CA . CYS A 1 72 ? 9.391 -2.734 -1.099 1.00 78.44 72 CYS A CA 1
ATOM 534 C C . CYS A 1 72 ? 8.776 -3.949 -1.807 1.00 78.44 72 CYS A C 1
ATOM 536 O O . CYS A 1 72 ? 7.681 -3.870 -2.361 1.00 78.44 72 CYS A O 1
ATOM 538 N N . GLY A 1 73 ? 9.453 -5.100 -1.736 1.00 72.75 73 GLY A N 1
ATOM 539 C CA . GLY A 1 73 ? 8.915 -6.362 -2.255 1.00 72.75 73 GLY A CA 1
ATOM 540 C C . GLY A 1 73 ? 7.619 -6.798 -1.555 1.00 72.75 73 GLY A C 1
ATOM 541 O O . GLY A 1 73 ? 6.854 -7.579 -2.110 1.00 72.75 73 GLY A O 1
ATOM 542 N N . GLY A 1 74 ? 7.346 -6.259 -0.361 1.00 79.06 74 GLY A N 1
ATOM 543 C CA . GLY A 1 74 ? 6.123 -6.490 0.407 1.00 79.06 74 GLY A CA 1
ATOM 544 C C . GLY A 1 74 ? 4.954 -5.557 0.072 1.00 79.06 74 GLY A C 1
ATOM 545 O O . GLY A 1 74 ? 3.932 -5.634 0.749 1.00 79.06 74 GLY A O 1
ATOM 546 N N . GLU A 1 75 ? 5.060 -4.680 -0.932 1.00 81.56 75 GLU A N 1
ATOM 547 C CA . GLU A 1 75 ? 3.990 -3.725 -1.262 1.00 81.56 75 GLU A CA 1
ATOM 548 C C . GLU A 1 75 ? 2.671 -4.404 -1.631 1.00 81.56 75 GLU A C 1
ATOM 550 O O . GLU A 1 75 ? 1.622 -4.023 -1.114 1.00 81.56 75 GLU A O 1
ATOM 555 N N . GLN A 1 76 ? 2.707 -5.410 -2.508 1.00 77.19 76 GLN A N 1
ATOM 556 C CA . GLN A 1 76 ? 1.487 -6.089 -2.956 1.00 77.19 76 GLN A CA 1
ATOM 557 C C . GLN A 1 76 ? 0.818 -6.830 -1.794 1.00 77.19 76 GLN A C 1
ATOM 559 O O . GLN A 1 76 ? -0.387 -6.704 -1.599 1.00 77.19 76 GLN A O 1
ATOM 564 N N . LEU A 1 77 ? 1.610 -7.512 -0.957 1.00 82.50 77 LEU A N 1
ATOM 565 C CA . LEU A 1 77 ? 1.112 -8.155 0.261 1.00 82.50 77 LEU A CA 1
ATOM 566 C C . LEU A 1 77 ? 0.483 -7.133 1.213 1.00 82.50 77 LEU A C 1
ATOM 568 O O . LEU A 1 77 ? -0.634 -7.336 1.672 1.00 82.50 77 LEU A O 1
ATOM 572 N N . THR A 1 78 ? 1.177 -6.025 1.483 1.00 86.31 78 THR A N 1
ATOM 573 C CA . THR A 1 78 ? 0.676 -4.950 2.355 1.00 86.31 78 THR A CA 1
ATOM 574 C C . THR A 1 78 ? -0.622 -4.359 1.808 1.00 86.31 78 THR A C 1
ATOM 576 O O . THR A 1 78 ? -1.570 -4.141 2.557 1.00 86.31 78 THR A O 1
ATOM 579 N N . THR A 1 79 ? -0.690 -4.133 0.496 1.00 85.25 79 THR A N 1
ATOM 580 C CA . THR A 1 79 ? -1.869 -3.568 -0.168 1.00 85.25 79 THR A CA 1
ATOM 581 C C . THR A 1 79 ? -3.064 -4.509 -0.067 1.00 85.25 79 THR A C 1
ATOM 583 O O . THR A 1 79 ? -4.149 -4.069 0.309 1.00 85.25 79 THR A O 1
ATOM 586 N N . GLU A 1 80 ? -2.884 -5.798 -0.359 1.00 86.06 80 GLU A N 1
ATOM 587 C CA . GLU A 1 80 ? -3.966 -6.780 -0.247 1.00 86.06 80 GLU A CA 1
ATOM 588 C C . GLU A 1 80 ? -4.374 -7.024 1.208 1.00 86.06 80 GLU A C 1
ATOM 590 O O . GLU A 1 80 ? -5.566 -7.105 1.491 1.00 86.06 80 GLU A O 1
ATOM 595 N N . PHE A 1 81 ? -3.426 -7.023 2.149 1.00 93.06 81 PHE A N 1
ATOM 596 C CA . PHE A 1 81 ? -3.729 -7.085 3.578 1.00 93.06 81 PHE A CA 1
ATOM 597 C C . PHE A 1 81 ? -4.615 -5.916 4.023 1.00 93.06 81 PHE A C 1
ATOM 599 O O . PHE A 1 81 ? -5.658 -6.134 4.635 1.00 93.06 81 PHE A O 1
ATOM 606 N N . VAL A 1 82 ? -4.243 -4.675 3.684 1.00 94.62 82 VAL A N 1
ATOM 607 C CA . VAL A 1 82 ? -5.028 -3.486 4.056 1.00 94.62 82 VAL A CA 1
ATOM 608 C C . VAL A 1 82 ? -6.398 -3.503 3.377 1.00 94.62 82 VAL A C 1
ATOM 610 O O . VAL A 1 82 ? -7.400 -3.201 4.023 1.00 94.62 82 VAL A O 1
ATOM 613 N N . LYS A 1 83 ? -6.479 -3.893 2.099 1.00 92.00 83 LYS A N 1
ATOM 614 C CA . LYS A 1 83 ? -7.765 -4.057 1.405 1.00 92.00 83 LYS A CA 1
ATOM 615 C C . LYS A 1 83 ? -8.661 -5.064 2.118 1.00 92.00 83 LYS A C 1
ATOM 617 O O . LYS A 1 83 ? -9.833 -4.771 2.341 1.00 92.00 83 LYS A O 1
ATOM 622 N N . GLU A 1 84 ? -8.127 -6.232 2.457 1.00 96.81 84 GLU A N 1
ATOM 623 C CA . GLU A 1 84 ? -8.898 -7.297 3.093 1.00 96.81 84 GLU A CA 1
ATOM 624 C C . GLU A 1 84 ? -9.328 -6.923 4.509 1.00 96.81 84 GLU A C 1
ATOM 626 O O . GLU A 1 84 ? -10.476 -7.154 4.890 1.00 96.81 84 GLU A O 1
ATOM 631 N N . PHE A 1 85 ? -8.456 -6.247 5.255 1.00 96.25 85 PHE A N 1
ATOM 632 C CA . PHE A 1 85 ? -8.798 -5.648 6.537 1.00 96.25 85 PHE A CA 1
ATOM 633 C C . PHE A 1 85 ? -9.982 -4.680 6.403 1.00 96.25 85 PHE A C 1
ATOM 635 O O . PHE A 1 85 ? -10.987 -4.852 7.089 1.00 96.25 85 PHE A O 1
ATOM 642 N N . LEU A 1 86 ? -9.919 -3.715 5.478 1.00 96.44 86 LEU A N 1
ATOM 643 C CA . LEU A 1 86 ? -10.994 -2.737 5.271 1.00 96.44 86 LEU A CA 1
ATOM 644 C C . LEU A 1 86 ? -12.308 -3.400 4.828 1.00 96.44 86 LEU A C 1
ATOM 646 O O . LEU A 1 86 ? -13.376 -3.040 5.324 1.00 96.44 86 LEU A O 1
ATOM 650 N N . ARG A 1 87 ? -12.247 -4.399 3.938 1.00 96.94 87 ARG A N 1
ATOM 651 C CA . ARG A 1 87 ? -13.421 -5.192 3.529 1.00 96.94 87 ARG A CA 1
ATOM 652 C C . ARG A 1 87 ? -14.016 -5.973 4.693 1.00 96.94 87 ARG A C 1
ATOM 654 O O . ARG A 1 87 ? -15.237 -6.033 4.822 1.00 96.94 87 ARG A O 1
ATOM 661 N N . THR A 1 88 ? -13.177 -6.559 5.540 1.00 95.88 88 THR A N 1
ATOM 662 C CA . THR A 1 88 ? -13.614 -7.312 6.721 1.00 95.88 88 THR A CA 1
ATOM 663 C C . THR A 1 88 ? -14.285 -6.392 7.730 1.00 95.88 88 THR A C 1
ATOM 665 O O . THR A 1 88 ? -15.383 -6.698 8.186 1.00 95.88 88 THR A O 1
ATOM 668 N N . VAL A 1 89 ? -13.666 -5.246 8.030 1.00 95.56 89 VAL A N 1
ATOM 669 C CA . VAL A 1 89 ? -14.235 -4.217 8.910 1.00 95.56 89 VAL A CA 1
ATOM 670 C C . VAL A 1 89 ? -15.610 -3.791 8.402 1.00 95.56 89 VAL A C 1
ATOM 672 O O . VAL A 1 89 ? -16.578 -3.849 9.152 1.00 95.56 89 VAL A O 1
ATOM 675 N N . TRP A 1 90 ? -15.718 -3.456 7.114 1.00 94.50 90 TRP A N 1
ATOM 676 C CA . TRP A 1 90 ? -16.980 -3.040 6.505 1.00 94.50 90 TRP A CA 1
ATOM 677 C C . TRP A 1 90 ? -18.047 -4.143 6.519 1.00 94.50 90 TRP A C 1
ATOM 679 O O . TRP A 1 90 ? -19.153 -3.935 7.005 1.00 94.50 90 TRP A O 1
ATOM 689 N N . SER A 1 91 ? -17.723 -5.331 6.003 1.00 96.38 91 SER A N 1
ATOM 690 C CA . SER A 1 91 ? -18.687 -6.435 5.854 1.00 96.38 91 SER A CA 1
ATOM 691 C C . SER A 1 91 ? -19.209 -6.973 7.182 1.00 96.38 91 SER A C 1
ATOM 693 O O . SER A 1 91 ? -20.327 -7.477 7.237 1.00 96.38 91 SER A O 1
ATOM 695 N N . ARG A 1 92 ? -18.413 -6.867 8.249 1.00 95.62 92 ARG A N 1
ATOM 696 C CA . ARG A 1 92 ? -18.810 -7.269 9.601 1.00 95.62 92 ARG A CA 1
ATOM 697 C C . ARG A 1 92 ? -19.402 -6.123 10.418 1.00 95.62 92 ARG A C 1
ATOM 699 O O . ARG A 1 92 ? -19.714 -6.346 11.582 1.00 95.62 92 ARG A O 1
ATOM 706 N N . GLY A 1 93 ? -19.521 -4.923 9.846 1.00 95.25 93 GLY A N 1
ATOM 707 C CA . GLY A 1 93 ? -19.995 -3.738 10.558 1.00 95.25 93 GLY A CA 1
ATOM 708 C C . GLY A 1 93 ? -19.115 -3.370 11.754 1.00 95.25 93 GLY A C 1
ATOM 709 O O . GLY A 1 93 ? -19.628 -2.887 12.749 1.00 95.25 93 GLY A O 1
ATOM 710 N N . ILE A 1 94 ? -17.809 -3.650 11.721 1.00 96.44 94 ILE A N 1
ATOM 711 C CA . ILE A 1 94 ? -16.919 -3.361 12.852 1.00 96.44 94 ILE A CA 1
ATOM 712 C C . ILE A 1 94 ? -16.740 -1.845 12.974 1.00 96.44 94 ILE A C 1
ATOM 714 O O . ILE A 1 94 ? -16.269 -1.184 12.050 1.00 96.44 94 ILE A O 1
ATOM 718 N N . GLU A 1 95 ? -17.069 -1.308 14.143 1.00 95.12 95 GLU A N 1
ATOM 719 C CA . GLU A 1 95 ? -16.902 0.100 14.483 1.00 95.12 95 GLU A CA 1
ATOM 720 C C . GLU A 1 95 ? -15.750 0.271 15.471 1.00 95.12 95 GLU A C 1
ATOM 722 O O . GLU A 1 95 ? -15.680 -0.426 16.488 1.00 95.12 95 GLU A O 1
ATOM 727 N N . PHE A 1 96 ? -14.871 1.235 15.200 1.00 93.19 96 PHE A N 1
ATOM 728 C CA . PHE A 1 96 ? -13.844 1.664 16.145 1.00 93.19 96 PHE A CA 1
ATOM 729 C C . PHE A 1 96 ? -14.435 2.703 17.093 1.00 93.19 96 PHE A C 1
ATOM 731 O O . PHE A 1 96 ? -15.088 3.649 16.654 1.00 93.19 96 PHE A O 1
ATOM 738 N N . THR A 1 97 ? -14.211 2.529 18.391 1.00 94.38 97 THR A N 1
ATOM 739 C CA . THR A 1 97 ? -14.766 3.405 19.424 1.00 94.38 97 THR A CA 1
ATOM 740 C C . THR A 1 97 ? -13.702 3.778 20.441 1.00 94.38 97 THR A C 1
ATOM 742 O O . THR A 1 97 ? -12.798 2.992 20.728 1.00 94.38 97 THR A O 1
ATOM 745 N N . THR A 1 98 ? -13.805 4.987 20.980 1.00 94.94 98 THR A N 1
ATOM 746 C CA . THR A 1 98 ? -12.983 5.409 22.108 1.00 94.94 98 THR A CA 1
ATOM 747 C C . THR A 1 98 ? -13.562 4.812 23.386 1.00 94.94 98 THR A C 1
ATOM 749 O O . THR A 1 98 ? -14.740 4.990 23.685 1.00 94.94 98 THR A O 1
ATOM 752 N N . LEU A 1 99 ? -12.732 4.089 24.126 1.00 94.31 99 LEU A N 1
ATOM 753 C CA . LEU A 1 99 ? -13.061 3.490 25.407 1.00 94.31 99 LEU A CA 1
ATOM 754 C C . LEU A 1 99 ? -12.865 4.518 26.522 1.00 94.31 99 LEU A C 1
ATOM 756 O O . LEU A 1 99 ? -11.850 5.214 26.567 1.00 94.31 99 LEU A O 1
ATOM 760 N N . ASP A 1 100 ? -13.828 4.576 27.438 1.00 94.06 100 ASP A N 1
ATOM 761 C CA . ASP A 1 100 ? -13.717 5.353 28.670 1.00 94.06 100 ASP A CA 1
ATOM 762 C C . ASP A 1 100 ? -12.958 4.522 29.714 1.00 94.06 100 ASP A C 1
ATOM 764 O O . ASP A 1 100 ? -13.533 3.694 30.424 1.00 94.06 100 ASP A O 1
ATOM 768 N N . LEU A 1 101 ? -11.631 4.653 29.708 1.00 94.50 101 LEU A N 1
ATOM 769 C CA . LEU A 1 101 ? -10.730 3.937 30.608 1.00 94.50 101 LEU A CA 1
ATOM 770 C C . LEU A 1 101 ? -10.222 4.900 31.680 1.00 94.50 101 LEU A C 1
ATOM 772 O O . LEU A 1 101 ? -9.690 5.958 31.355 1.00 94.50 101 LEU A O 1
ATOM 776 N N . GLU A 1 102 ? -10.297 4.495 32.951 1.00 93.69 102 GLU A N 1
ATOM 777 C CA . GLU A 1 102 ? -9.758 5.276 34.079 1.00 93.69 102 GLU A CA 1
ATOM 778 C C . GLU A 1 102 ? -8.259 5.579 33.900 1.00 93.69 102 GLU A C 1
ATOM 780 O O . GLU A 1 102 ? -7.768 6.641 34.287 1.00 93.69 102 GLU A O 1
ATOM 785 N N . ARG A 1 103 ? -7.529 4.653 33.265 1.00 94.00 103 ARG A N 1
ATOM 786 C CA . ARG A 1 103 ? -6.126 4.825 32.900 1.00 94.00 103 ARG A CA 1
ATOM 787 C C . ARG A 1 103 ? -5.818 4.129 31.575 1.00 94.00 103 ARG A C 1
ATOM 789 O O . ARG A 1 103 ? -5.804 2.903 31.513 1.00 94.00 103 ARG A O 1
ATOM 796 N N . SER A 1 104 ? -5.535 4.913 30.541 1.00 95.81 104 SER A N 1
ATOM 797 C CA . SER A 1 104 ? -4.996 4.442 29.261 1.00 95.81 104 SER A CA 1
ATOM 798 C C . SER A 1 104 ? -3.467 4.425 29.270 1.00 95.81 104 SER A C 1
ATOM 800 O O . SER A 1 104 ? -2.817 5.311 29.835 1.00 95.81 104 SER A O 1
ATOM 802 N N . GLU A 1 105 ? -2.884 3.421 28.615 1.00 96.12 105 GLU A N 1
ATOM 803 C CA . GLU A 1 105 ? -1.447 3.389 28.341 1.00 96.12 105 GLU A CA 1
ATOM 804 C C . GLU A 1 105 ? -1.083 4.390 27.237 1.00 96.12 105 GLU A C 1
ATOM 806 O O . GLU A 1 105 ? -1.920 4.793 26.431 1.00 96.12 105 GLU A O 1
ATOM 811 N N . LYS A 1 106 ? 0.180 4.823 27.195 1.00 96.25 106 LYS A N 1
ATOM 812 C CA . LYS A 1 106 ? 0.663 5.781 26.189 1.00 96.25 106 LYS A CA 1
ATOM 813 C C . LYS A 1 106 ? 1.427 5.054 25.084 1.00 96.25 106 LYS A C 1
ATOM 815 O O . LYS A 1 106 ? 2.482 4.478 25.340 1.00 96.25 106 LYS A O 1
ATOM 820 N N . LEU A 1 107 ? 0.934 5.133 23.846 1.00 95.12 107 LEU A N 1
ATOM 821 C CA . LEU A 1 107 ? 1.527 4.465 22.684 1.00 95.12 107 LEU A CA 1
ATOM 822 C C . LEU A 1 107 ? 2.222 5.459 21.745 1.00 95.12 107 LEU A C 1
ATOM 824 O O . LEU A 1 107 ? 1.563 6.344 21.190 1.00 95.12 107 LEU A O 1
ATOM 828 N N . PRO A 1 108 ? 3.540 5.327 21.509 1.00 95.19 108 PRO A N 1
ATOM 829 C CA . PRO A 1 108 ? 4.221 6.097 20.477 1.00 95.19 108 PRO A CA 1
ATOM 830 C C . PRO A 1 108 ? 3.863 5.545 19.089 1.00 95.19 108 PRO A C 1
ATOM 832 O O . PRO A 1 108 ? 4.209 4.417 18.752 1.00 95.19 108 PRO A O 1
ATOM 835 N N . VAL A 1 109 ? 3.199 6.356 18.263 1.00 92.00 109 VAL A N 1
ATOM 836 C CA . VAL A 1 109 ? 2.791 5.985 16.888 1.00 92.00 109 VAL A CA 1
ATOM 837 C C . VAL A 1 109 ? 3.585 6.723 15.811 1.00 92.00 109 VAL A C 1
ATOM 839 O O . VAL A 1 109 ? 3.544 6.363 14.637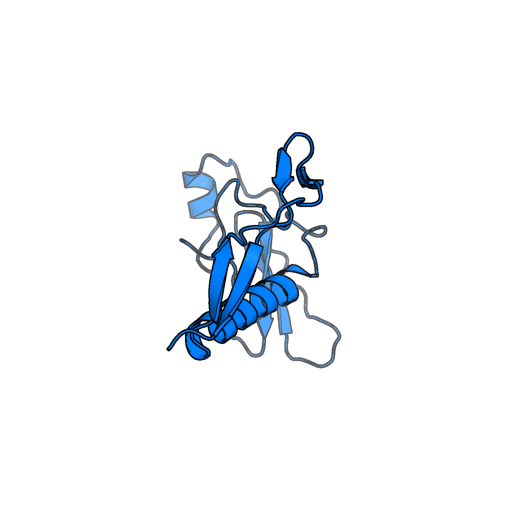 1.00 92.00 109 VAL A O 1
ATOM 842 N N . SER A 1 110 ? 4.331 7.760 16.196 1.00 87.88 110 SER A N 1
ATOM 843 C CA . SER A 1 110 ? 5.298 8.440 15.333 1.00 87.88 110 SER A CA 1
ATOM 844 C C . SER A 1 110 ? 6.387 9.113 16.185 1.00 87.88 110 SER A C 1
ATOM 846 O O . SER A 1 110 ? 6.174 9.309 17.383 1.00 87.88 110 SER A O 1
ATOM 848 N N . PRO A 1 111 ? 7.527 9.544 15.603 1.00 87.44 111 PRO A N 1
ATOM 849 C CA . PRO A 1 111 ? 8.623 10.189 16.339 1.00 87.44 111 PRO A CA 1
ATOM 850 C C . PRO A 1 111 ? 8.239 11.401 17.205 1.00 87.44 111 PRO A C 1
ATOM 852 O O . PRO A 1 111 ? 9.036 11.825 18.036 1.00 87.44 111 PRO A O 1
ATOM 855 N N . ARG A 1 112 ? 7.054 11.992 17.006 1.00 91.94 112 ARG A N 1
ATOM 856 C CA . ARG A 1 112 ? 6.540 13.105 17.824 1.00 91.94 112 ARG A CA 1
ATOM 857 C C . ARG A 1 112 ? 5.066 12.949 18.192 1.00 91.94 112 ARG A C 1
ATOM 859 O O . ARG A 1 112 ? 4.423 13.928 18.559 1.00 91.94 112 ARG A O 1
ATOM 866 N N . THR A 1 113 ? 4.513 11.747 18.057 1.00 94.94 113 THR A N 1
ATOM 867 C CA . THR A 1 113 ? 3.096 11.495 18.317 1.00 94.94 113 THR A CA 1
ATOM 868 C C . THR A 1 113 ? 2.965 10.330 19.274 1.00 94.94 113 THR A C 1
ATOM 870 O O . THR A 1 113 ? 3.348 9.205 18.955 1.00 94.94 113 THR A O 1
ATOM 873 N N . VAL A 1 114 ? 2.393 10.623 20.435 1.00 95.69 114 VAL A N 1
ATOM 874 C CA . VAL A 1 114 ? 1.988 9.642 21.434 1.00 95.69 114 VAL A CA 1
ATOM 875 C C . VAL A 1 114 ? 0.480 9.764 21.584 1.00 95.69 114 VAL A C 1
ATOM 877 O O . VAL A 1 114 ? -0.025 10.877 21.740 1.00 95.69 114 VAL A O 1
ATOM 880 N N . ILE A 1 115 ? -0.222 8.641 21.498 1.00 93.75 115 ILE A N 1
ATOM 881 C CA . ILE A 1 115 ? -1.673 8.566 21.679 1.00 93.75 115 ILE A CA 1
ATOM 882 C C . ILE A 1 115 ? -2.005 7.771 22.940 1.00 93.75 115 ILE A C 1
ATOM 884 O O . ILE A 1 115 ? -1.152 7.064 23.478 1.00 93.75 115 ILE A O 1
ATOM 888 N N . ASP A 1 116 ? -3.241 7.902 23.404 1.00 97.06 116 ASP A N 1
ATOM 889 C CA . ASP A 1 116 ? -3.805 7.016 24.415 1.00 97.06 116 ASP A CA 1
ATOM 890 C C . ASP A 1 116 ? -4.205 5.678 23.789 1.00 97.06 116 ASP A C 1
ATOM 892 O O . ASP A 1 116 ? -4.822 5.642 22.724 1.00 97.06 116 ASP A O 1
ATOM 896 N N . ASP A 1 117 ? -3.868 4.580 24.461 1.00 95.81 117 ASP A N 1
ATOM 897 C CA . ASP A 1 117 ? -4.355 3.241 24.139 1.00 95.81 117 ASP A CA 1
ATOM 898 C C . ASP A 1 117 ? -5.787 3.073 24.648 1.00 95.81 117 ASP A C 1
ATOM 900 O O . ASP A 1 117 ? -6.060 2.416 25.652 1.00 95.81 117 ASP A O 1
ATOM 904 N N . ASN A 1 118 ? -6.705 3.789 24.010 1.00 96.38 118 ASN A N 1
ATOM 905 C CA . ASN A 1 118 ? -8.117 3.795 24.361 1.00 96.38 118 ASN A CA 1
ATOM 906 C C . ASN A 1 118 ? -9.010 3.575 23.139 1.00 96.38 118 ASN A C 1
ATOM 908 O O . ASN A 1 118 ? -10.167 3.982 23.142 1.00 96.38 118 ASN A O 1
ATOM 912 N N . ILE A 1 119 ? -8.498 2.938 22.085 1.00 94.44 119 ILE A N 1
ATOM 913 C CA . ILE A 1 119 ? -9.287 2.596 20.900 1.00 94.44 119 ILE A CA 1
ATOM 914 C C . ILE A 1 119 ? -9.657 1.116 20.971 1.00 94.44 119 ILE A C 1
ATOM 916 O O . ILE A 1 119 ? -8.804 0.239 20.870 1.00 94.44 119 ILE A O 1
ATOM 920 N N . GLY A 1 120 ? -10.950 0.841 21.119 1.00 93.12 120 GLY A N 1
ATOM 921 C CA . GLY A 1 120 ? -11.525 -0.495 21.013 1.00 93.12 120 GLY A CA 1
ATOM 922 C C . GLY A 1 120 ? -12.258 -0.696 19.690 1.00 93.12 120 GLY A C 1
ATOM 923 O O . GLY A 1 120 ? -12.401 0.221 18.877 1.00 93.12 120 GLY A O 1
ATOM 924 N N . PHE A 1 121 ? -12.776 -1.903 19.492 1.00 93.81 121 PHE A N 1
ATOM 925 C CA . PHE A 1 121 ? -13.663 -2.229 18.381 1.00 93.81 121 PHE A CA 1
ATOM 926 C C . PHE A 1 121 ? -14.887 -2.988 18.889 1.00 93.81 121 PHE A C 1
ATOM 928 O O . PHE A 1 121 ? -14.793 -3.811 19.799 1.00 93.81 121 PHE A O 1
ATOM 935 N N . ARG A 1 122 ? -16.042 -2.716 18.286 1.00 93.00 122 ARG A N 1
ATOM 936 C CA . ARG A 1 122 ? -17.288 -3.449 18.524 1.00 93.00 122 ARG A CA 1
ATOM 937 C C . ARG A 1 122 ? -17.893 -3.872 17.198 1.00 93.00 122 ARG A C 1
ATOM 939 O O . ARG A 1 122 ? -17.678 -3.217 16.181 1.00 93.00 122 ARG A O 1
ATOM 946 N N . GLN A 1 123 ? -18.656 -4.954 17.208 1.00 90.88 123 GLN A N 1
ATOM 947 C CA . GLN A 1 123 ? -19.498 -5.276 16.067 1.00 90.88 123 GLN A CA 1
ATOM 948 C C . GLN A 1 123 ? -20.715 -4.343 16.095 1.00 90.88 123 GLN A C 1
ATOM 950 O O . GLN A 1 123 ? -21.384 -4.236 17.124 1.00 90.88 123 GLN A O 1
ATOM 955 N N . GLY A 1 124 ? -20.932 -3.614 15.007 1.00 76.69 124 GLY A N 1
ATOM 956 C CA . GLY A 1 124 ? -22.104 -2.776 14.790 1.00 76.69 124 GLY A CA 1
ATOM 957 C C . GLY A 1 124 ? -23.386 -3.612 14.678 1.00 76.69 124 GLY A C 1
ATOM 958 O O . GLY A 1 124 ? -23.303 -4.841 14.593 1.00 76.69 124 GLY A O 1
ATOM 959 N N . PRO A 1 125 ? -24.556 -2.956 14.748 1.00 65.06 125 PRO A N 1
ATOM 960 C CA . PRO A 1 125 ? -25.859 -3.617 14.685 1.00 65.06 125 PRO A CA 1
ATOM 961 C C . PRO A 1 125 ? -26.115 -4.353 13.362 1.00 65.06 125 PRO A C 1
ATOM 963 O O . PRO A 1 125 ? -25.573 -3.928 12.316 1.00 65.06 125 PRO A O 1
#

Foldseek 3Di:
DDWLVRAAQVVCVVVVHPFAPDPWDKDADDPPFRKIWTTHRNQAIWMAGPNRTPTDDDDVPPQPQHGHPNGNPCPVVVVVVVVVVVVVCVVQQKDKDFAPDPDFDWDDPDPPDIDTPGIDIDRDD

Organism: Streptomyces avermitilis (NCBI:txid33903)

pLDDT: mean 85.02, std 8.91, range [61.22, 97.06]

Sequence (125 aa):
MPTSADNAETRSRQAGLARCPFPPAPFTVRDGRRAEMTNSAFGAVYGVVDGTAYPVCDAAGYAPFGFGYRRCGGEQLTTEFVKEFLRTVWSRGIEFTTLDLERSEKLPVSPRTVIDDNIGFRQGP